Protein AF-A0A956IK16-F1 (afdb_monomer_lite)

Structure (mmCIF, N/CA/C/O backbone):
data_AF-A0A956IK16-F1
#
_entry.id   AF-A0A956IK16-F1
#
loop_
_atom_site.group_PDB
_atom_site.id
_atom_site.type_symbol
_atom_site.label_atom_id
_atom_site.label_alt_id
_atom_site.label_comp_id
_atom_site.label_asym_id
_atom_site.label_entity_id
_atom_site.label_seq_id
_atom_site.pdbx_PDB_ins_code
_atom_site.Cartn_x
_atom_site.Cartn_y
_atom_site.Cartn_z
_atom_site.occupancy
_atom_site.B_iso_or_equiv
_atom_site.auth_seq_id
_atom_site.auth_comp_id
_atom_site.auth_asym_id
_atom_site.auth_atom_id
_atom_site.pdbx_PDB_model_num
ATOM 1 N N . MET A 1 1 ? -5.226 6.902 16.418 1.00 96.38 1 MET A N 1
ATOM 2 C CA . MET A 1 1 ? -6.460 6.536 17.149 1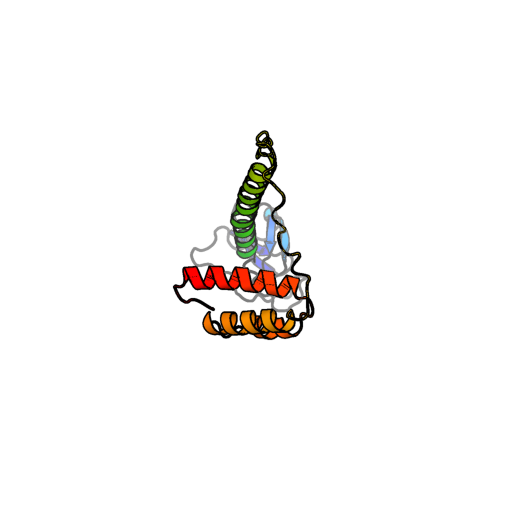.00 96.38 1 MET A CA 1
ATOM 3 C C . MET A 1 1 ? -7.081 5.344 16.453 1.00 96.38 1 MET A C 1
ATOM 5 O O . MET A 1 1 ? -6.926 5.226 15.243 1.00 96.38 1 MET A O 1
ATOM 9 N N . ILE A 1 2 ? -7.790 4.479 17.171 1.00 97.44 2 ILE A N 1
ATOM 10 C CA . ILE A 1 2 ? -8.366 3.267 16.577 1.00 97.44 2 ILE A CA 1
ATOM 11 C C . ILE A 1 2 ? -9.863 3.469 16.378 1.00 97.44 2 ILE A C 1
ATOM 13 O O . ILE A 1 2 ? -10.600 3.715 17.336 1.00 97.44 2 ILE A O 1
ATOM 17 N N . ILE A 1 3 ? -10.308 3.340 15.132 1.00 97.81 3 ILE A N 1
ATOM 18 C CA . ILE A 1 3 ? -11.717 3.411 14.742 1.00 97.81 3 ILE A CA 1
ATOM 19 C C . ILE A 1 3 ? -12.184 2.085 14.145 1.00 97.81 3 ILE A C 1
ATOM 21 O O . ILE A 1 3 ? -11.400 1.324 13.585 1.00 97.81 3 ILE A O 1
ATOM 25 N N . GLU A 1 4 ? -13.482 1.828 14.212 1.00 97.69 4 GLU A N 1
ATOM 26 C CA . GLU A 1 4 ? -14.104 0.639 13.638 1.00 97.69 4 GLU A CA 1
ATOM 27 C C . GLU A 1 4 ? -14.546 0.876 12.185 1.00 97.69 4 GLU A C 1
ATOM 29 O O . GLU A 1 4 ? -15.115 1.922 11.841 1.00 97.69 4 GLU A O 1
ATOM 34 N N . CYS A 1 5 ? -14.309 -0.096 11.301 1.00 97.50 5 CYS A N 1
ATOM 35 C CA . CYS A 1 5 ? -14.852 -0.066 9.947 1.00 97.50 5 CYS A CA 1
ATOM 36 C C . CYS A 1 5 ? -16.365 -0.299 9.952 1.00 97.50 5 CYS A C 1
ATOM 38 O O . CYS A 1 5 ? -16.821 -1.365 10.345 1.00 97.50 5 CYS A O 1
ATOM 40 N N . LYS A 1 6 ? -17.146 0.620 9.384 1.00 97.25 6 LYS A N 1
ATOM 41 C CA . LYS A 1 6 ? -18.602 0.468 9.233 1.00 97.25 6 LYS A CA 1
ATOM 42 C C . LYS A 1 6 ? -19.022 -0.705 8.353 1.00 97.25 6 LYS A C 1
ATOM 44 O O . LYS A 1 6 ? -20.158 -1.152 8.442 1.00 97.25 6 LYS A O 1
ATOM 49 N N . HIS A 1 7 ? -18.142 -1.151 7.458 1.00 96.81 7 HIS A N 1
ATOM 50 C CA . HIS A 1 7 ? -18.469 -2.220 6.523 1.00 96.81 7 HIS A CA 1
ATOM 51 C C . HIS A 1 7 ? -18.167 -3.604 7.106 1.00 96.81 7 HIS A C 1
ATOM 53 O O . HIS A 1 7 ? -19.039 -4.464 7.098 1.00 96.81 7 HIS A O 1
ATOM 59 N N . CYS A 1 8 ? -16.953 -3.816 7.628 1.00 97.06 8 CYS A N 1
ATOM 60 C CA . CYS A 1 8 ? -16.492 -5.130 8.099 1.00 97.06 8 CYS A CA 1
ATOM 61 C C . CYS A 1 8 ? -16.194 -5.222 9.605 1.00 97.06 8 CYS A C 1
ATOM 63 O O . CYS A 1 8 ? -15.739 -6.267 10.067 1.00 97.06 8 CYS A O 1
ATOM 65 N N . GLY A 1 9 ? -16.384 -4.146 10.370 1.00 97.12 9 GLY A N 1
ATOM 66 C CA . GLY A 1 9 ? -16.101 -4.106 11.809 1.00 97.12 9 GLY A CA 1
ATOM 67 C C . GLY A 1 9 ? -14.613 -4.103 12.171 1.00 97.12 9 GLY A C 1
ATOM 68 O O . GLY A 1 9 ? -14.272 -4.111 13.347 1.00 97.12 9 GLY A O 1
ATOM 69 N N . ALA A 1 10 ? -13.706 -4.115 11.189 1.00 97.50 10 ALA A N 1
ATOM 70 C CA . ALA A 1 10 ? -12.280 -4.227 11.468 1.00 97.50 10 ALA A CA 1
ATOM 71 C C . ALA A 1 10 ? -11.729 -2.981 12.177 1.00 97.50 10 ALA A C 1
ATOM 73 O O . ALA A 1 10 ? -12.156 -1.869 11.845 1.00 97.50 10 ALA A O 1
ATOM 74 N N . PRO A 1 11 ? -10.761 -3.134 13.097 1.00 97.62 11 PRO A N 1
ATOM 75 C CA . PRO A 1 11 ? -10.090 -2.006 13.721 1.00 97.62 11 PRO A CA 1
ATOM 76 C C . PRO A 1 11 ? -9.099 -1.374 12.734 1.00 97.62 11 PRO A C 1
ATOM 78 O O . PRO A 1 11 ? -8.281 -2.058 12.111 1.00 97.62 11 PRO A O 1
ATOM 81 N N . LEU A 1 12 ? -9.192 -0.057 12.571 1.00 96.81 12 LEU A N 1
ATOM 82 C CA . LEU A 1 12 ? -8.305 0.758 11.747 1.00 96.81 12 LEU A CA 1
ATOM 83 C C . LEU A 1 12 ? -7.565 1.730 12.654 1.00 96.81 12 LEU A C 1
ATOM 85 O O . LEU A 1 12 ? -8.199 2.554 13.311 1.00 96.81 12 LEU A O 1
ATOM 89 N N . ASP A 1 13 ? -6.239 1.689 12.617 1.00 96.56 13 ASP A N 1
ATOM 90 C CA . ASP A 1 13 ? -5.438 2.788 13.138 1.00 96.56 13 ASP A CA 1
ATOM 91 C C . ASP A 1 13 ? -5.425 3.929 12.124 1.00 96.56 13 ASP A C 1
ATOM 93 O O . ASP A 1 13 ? -5.109 3.750 10.942 1.00 96.56 13 ASP A O 1
ATOM 97 N N . VAL A 1 14 ? -5.861 5.094 12.584 1.00 96.38 14 VAL A N 1
ATOM 98 C CA . VAL A 1 14 ? -5.972 6.308 11.787 1.00 96.38 14 VAL A CA 1
ATOM 99 C C . VAL A 1 14 ? -5.305 7.459 12.512 1.00 96.38 14 VAL A C 1
ATOM 101 O O . VAL A 1 14 ? -5.352 7.578 13.739 1.00 96.38 14 VAL A O 1
ATOM 104 N N . GLU A 1 15 ? -4.709 8.349 11.735 1.00 95.62 15 GLU A N 1
ATOM 105 C CA . GLU A 1 15 ? -4.160 9.590 12.254 1.00 95.62 15 GLU A CA 1
ATOM 106 C C . GLU A 1 15 ? -5.283 10.468 12.828 1.00 95.62 15 GLU A C 1
ATOM 108 O O . GLU A 1 15 ? -6.391 10.510 12.288 1.00 95.62 15 GLU A O 1
ATOM 113 N N . VAL A 1 16 ? -5.013 11.163 13.938 1.00 92.56 16 VAL A N 1
ATOM 114 C CA . VAL A 1 16 ? -6.028 11.897 14.725 1.00 92.56 16 VAL A CA 1
ATOM 115 C C . VAL A 1 16 ? -6.760 12.959 13.888 1.00 92.56 16 VAL A C 1
ATOM 117 O O . VAL A 1 16 ? -7.934 13.231 14.121 1.00 92.56 16 VAL A O 1
ATOM 120 N N . ASN A 1 17 ? -6.103 13.493 12.854 1.00 93.69 17 ASN A N 1
ATOM 121 C CA . ASN A 1 17 ? -6.637 14.546 11.987 1.00 93.69 17 ASN A CA 1
ATOM 122 C C . ASN A 1 17 ? -7.097 14.050 10.603 1.00 93.69 17 ASN A C 1
ATOM 124 O O . ASN A 1 17 ? -7.460 14.858 9.745 1.00 93.69 17 ASN A O 1
ATOM 128 N N . ALA A 1 18 ? -7.106 12.737 10.356 1.00 96.50 18 ALA A N 1
ATOM 129 C CA . ALA A 1 18 ? -7.554 12.197 9.077 1.00 96.50 18 ALA A CA 1
ATOM 130 C C . ALA A 1 18 ? -9.076 12.363 8.906 1.00 96.50 18 ALA A C 1
ATOM 132 O O . ALA A 1 18 ? -9.866 12.004 9.776 1.00 96.50 18 ALA A O 1
ATOM 133 N N . SER A 1 19 ? -9.520 12.876 7.754 1.00 97.50 19 SER A N 1
ATOM 134 C CA . SER A 1 19 ? -10.951 12.991 7.421 1.00 97.50 19 SER A CA 1
ATOM 135 C C . SER A 1 19 ? -11.516 11.707 6.801 1.00 97.50 19 SER A C 1
ATOM 137 O O . SER A 1 19 ? -12.688 11.365 7.004 1.00 97.50 19 SER A O 1
ATOM 139 N N . LEU A 1 20 ? -10.669 10.971 6.077 1.00 97.81 20 LEU A N 1
ATOM 140 C CA . LEU A 1 20 ? -10.978 9.724 5.389 1.00 97.81 20 LEU A CA 1
ATOM 141 C C . LEU A 1 20 ? -9.987 8.640 5.799 1.00 97.81 20 LEU A C 1
ATOM 143 O O . LEU A 1 20 ? -8.788 8.885 5.906 1.00 97.81 20 LEU A O 1
ATOM 147 N N . ALA A 1 21 ? -10.494 7.424 5.960 1.00 96.50 21 ALA A N 1
ATOM 148 C CA . ALA A 1 21 ? -9.684 6.248 6.224 1.00 96.50 21 ALA A CA 1
ATOM 149 C C . ALA A 1 21 ? -10.125 5.099 5.323 1.00 96.50 21 ALA A C 1
ATOM 151 O O . ALA A 1 21 ? -11.321 4.846 5.158 1.00 96.50 21 ALA A O 1
ATOM 152 N N . ARG A 1 22 ? -9.153 4.397 4.739 1.00 96.69 22 ARG A N 1
ATOM 153 C CA . ARG A 1 22 ? -9.395 3.199 3.933 1.00 96.69 22 ARG A CA 1
ATOM 154 C C . ARG A 1 22 ? -9.133 1.960 4.775 1.00 96.69 22 ARG A C 1
ATOM 156 O O . ARG A 1 22 ? -8.038 1.801 5.309 1.00 96.69 22 ARG A O 1
ATOM 163 N N . CYS A 1 23 ? -10.118 1.073 4.865 1.00 96.44 23 CYS A N 1
ATOM 164 C CA . CYS A 1 23 ? -9.964 -0.195 5.562 1.00 96.44 23 CYS A CA 1
ATOM 165 C C . CYS A 1 23 ? -8.958 -1.088 4.836 1.00 96.44 23 CYS A C 1
ATOM 167 O O . CYS A 1 23 ? -9.107 -1.357 3.645 1.00 96.44 23 CYS A O 1
ATOM 169 N N . LYS A 1 24 ? -7.954 -1.581 5.566 1.00 96.12 24 LYS A N 1
ATOM 170 C CA . LYS A 1 24 ? -6.941 -2.500 5.031 1.00 96.12 24 LYS A CA 1
ATOM 171 C C . LYS A 1 24 ? -7.434 -3.934 4.838 1.00 96.12 24 LYS A C 1
ATOM 173 O O . LYS A 1 24 ? -6.734 -4.717 4.222 1.00 96.12 24 LYS A O 1
ATOM 178 N N . TYR A 1 25 ? -8.621 -4.271 5.334 1.00 95.81 25 TYR A N 1
ATOM 179 C CA . TYR A 1 25 ? -9.185 -5.618 5.222 1.00 95.81 25 TYR A CA 1
ATOM 180 C C . TYR A 1 25 ? -10.154 -5.736 4.043 1.00 95.81 25 TYR A C 1
ATOM 182 O O . TYR A 1 25 ? -9.991 -6.598 3.190 1.00 95.81 25 TYR A O 1
ATOM 190 N N . CYS A 1 26 ? -11.158 -4.856 3.967 1.00 95.50 26 CYS A N 1
ATOM 191 C CA . CYS A 1 26 ? -12.174 -4.891 2.907 1.00 95.50 26 CYS A CA 1
ATOM 192 C C . CYS A 1 26 ? -11.944 -3.862 1.788 1.00 95.50 26 CYS A C 1
ATOM 194 O O . CYS A 1 26 ? -12.645 -3.877 0.781 1.00 95.50 26 CYS A O 1
ATOM 196 N N . GLY A 1 27 ? -11.002 -2.930 1.958 1.00 94.81 27 GLY A N 1
ATOM 197 C CA . GLY A 1 27 ? -10.698 -1.896 0.968 1.00 94.81 27 GLY A CA 1
ATOM 198 C C . GLY A 1 27 ? -11.662 -0.705 0.940 1.00 94.81 27 GLY A C 1
ATOM 199 O O . GLY A 1 27 ? -11.348 0.270 0.254 1.00 94.81 27 GLY A O 1
ATOM 200 N N . THR A 1 28 ? -12.779 -0.742 1.675 1.00 95.81 28 THR A N 1
ATOM 201 C CA . THR A 1 28 ? -13.774 0.341 1.734 1.00 95.81 28 THR A CA 1
ATOM 202 C C . THR A 1 28 ? -13.193 1.604 2.372 1.00 95.81 28 THR A C 1
ATOM 204 O O . THR A 1 28 ? -12.528 1.546 3.408 1.00 95.81 28 THR A O 1
ATOM 207 N N . THR A 1 29 ? -13.476 2.760 1.774 1.00 97.12 29 THR A N 1
ATOM 208 C CA . THR A 1 29 ? -13.140 4.075 2.336 1.00 97.12 29 THR A CA 1
ATOM 209 C C . THR A 1 29 ? -14.313 4.607 3.153 1.00 97.12 29 THR A C 1
ATOM 211 O O . THR A 1 29 ? -15.455 4.548 2.704 1.00 97.12 29 THR A O 1
ATOM 214 N N . GLN A 1 30 ? -14.046 5.153 4.339 1.00 97.62 30 GLN A N 1
ATOM 215 C CA . GLN A 1 30 ? -15.063 5.735 5.217 1.00 97.62 30 GLN A CA 1
ATOM 216 C C . GLN A 1 30 ? -14.624 7.082 5.799 1.00 97.62 30 GLN A C 1
ATOM 218 O O . GLN A 1 30 ? -13.432 7.359 5.934 1.00 97.62 30 GLN A O 1
ATOM 223 N N . ARG A 1 31 ? -15.601 7.914 6.179 1.00 97.94 31 ARG A N 1
ATOM 224 C CA . ARG A 1 31 ? -15.361 9.173 6.900 1.00 97.94 31 ARG A CA 1
ATOM 225 C C . ARG A 1 31 ? -15.083 8.895 8.373 1.00 97.94 31 ARG A C 1
ATOM 227 O O . ARG A 1 31 ? -15.956 8.357 9.061 1.00 97.94 31 ARG A O 1
ATOM 234 N N . VAL A 1 32 ? -13.922 9.337 8.855 1.00 97.81 32 VAL A N 1
ATOM 235 C CA . VAL A 1 32 ? -13.436 9.109 10.229 1.00 97.81 32 VAL A CA 1
ATOM 236 C C . VAL A 1 32 ? -14.412 9.657 11.270 1.00 97.81 32 VAL A C 1
ATOM 238 O O . VAL A 1 32 ? -14.795 8.933 12.177 1.00 97.81 32 VAL A O 1
ATOM 241 N N . ARG A 1 33 ? -14.933 10.877 11.066 1.00 97.06 33 ARG A N 1
ATOM 242 C CA . ARG A 1 33 ? -15.910 11.520 11.972 1.00 97.06 33 ARG A CA 1
ATOM 243 C C . ARG A 1 33 ? -17.200 10.730 12.191 1.00 97.06 33 ARG A C 1
ATOM 245 O O . ARG A 1 33 ? -17.905 10.971 13.158 1.00 97.06 33 ARG A O 1
ATOM 252 N N . THR A 1 34 ? -17.549 9.849 11.257 1.00 97.06 34 THR A N 1
ATOM 253 C CA . THR A 1 34 ? -18.787 9.067 11.346 1.00 97.06 34 THR A CA 1
ATOM 254 C C . THR A 1 34 ? -18.550 7.667 11.901 1.00 97.06 34 THR A C 1
ATOM 256 O O . THR A 1 34 ? -19.523 6.968 12.175 1.00 97.06 34 THR A O 1
ATOM 259 N N . ALA A 1 35 ? -17.292 7.227 11.979 1.00 97.00 35 ALA A N 1
ATOM 260 C CA . ALA A 1 35 ? -16.917 5.907 12.460 1.00 97.00 35 ALA A CA 1
ATOM 261 C C . ALA A 1 35 ? -16.952 5.857 13.992 1.00 97.00 35 ALA A C 1
ATOM 263 O O . ALA A 1 35 ? -16.792 6.875 14.663 1.00 97.00 35 ALA A O 1
ATOM 264 N N . ARG A 1 36 ? -17.149 4.660 14.545 1.00 97.12 36 ARG A N 1
ATOM 265 C CA . ARG A 1 36 ? -17.089 4.446 15.990 1.00 97.12 36 ARG A CA 1
ATOM 266 C C . ARG A 1 36 ? -15.627 4.425 16.428 1.00 97.12 36 ARG A C 1
ATOM 268 O O . ARG A 1 36 ? -14.864 3.580 15.963 1.00 97.12 36 ARG A O 1
ATOM 275 N N . THR A 1 37 ? -15.237 5.331 17.314 1.00 97.50 37 THR A N 1
ATOM 276 C CA . THR A 1 37 ? -13.909 5.307 17.938 1.00 97.50 37 THR A CA 1
ATOM 277 C C . THR A 1 37 ? -13.871 4.213 18.999 1.00 97.50 37 THR A C 1
ATOM 279 O O . THR A 1 37 ? -14.687 4.224 19.917 1.00 97.50 37 THR A O 1
ATOM 282 N N . GLN A 1 38 ? -12.941 3.268 18.867 1.00 96.44 38 GLN A N 1
ATOM 283 C CA . GLN A 1 38 ? -12.694 2.228 19.871 1.00 96.44 38 GLN A CA 1
ATOM 284 C C . GLN A 1 38 ? -11.664 2.702 20.898 1.00 96.44 38 GLN A C 1
ATOM 286 O O . GLN A 1 38 ? -11.875 2.543 22.095 1.00 96.44 38 GLN A O 1
ATOM 291 N N . TYR A 1 39 ? -10.589 3.345 20.427 1.00 97.25 39 TYR A N 1
ATOM 292 C CA . TYR A 1 39 ? -9.559 3.926 21.286 1.00 97.25 39 TYR A CA 1
ATOM 293 C C . TYR A 1 39 ? -9.211 5.341 20.810 1.00 97.25 39 TYR A C 1
ATOM 295 O O . TYR A 1 39 ? -8.769 5.498 19.666 1.00 97.25 39 TYR A O 1
ATOM 303 N N . PRO A 1 40 ? -9.372 6.379 21.655 1.00 96.25 40 PRO A N 1
ATOM 304 C CA . PRO A 1 40 ? -9.056 7.758 21.278 1.00 96.25 40 PRO A CA 1
ATOM 305 C C . PRO A 1 40 ? -7.556 7.957 21.016 1.00 96.25 40 PRO A C 1
ATOM 307 O O . PRO A 1 40 ? -7.177 8.773 20.182 1.00 96.25 40 PRO A O 1
ATOM 310 N N . GLN A 1 41 ? -6.703 7.158 21.658 1.00 96.44 41 GLN A N 1
ATOM 311 C CA . GLN A 1 41 ? -5.262 7.119 21.434 1.00 96.44 41 GLN A CA 1
ATOM 312 C C . GLN A 1 41 ? -4.833 5.679 21.143 1.00 96.44 41 GLN A C 1
ATOM 314 O O . GLN A 1 41 ? -5.280 4.750 21.813 1.00 96.44 41 GLN A O 1
ATOM 319 N N . THR A 1 42 ? -3.997 5.490 20.121 1.00 96.75 42 THR A N 1
ATOM 320 C CA . THR A 1 42 ? -3.483 4.166 19.746 1.00 96.75 42 THR A CA 1
ATOM 321 C C . THR A 1 42 ? -2.483 3.705 20.812 1.00 96.75 42 THR A C 1
ATOM 323 O O . THR A 1 42 ? -1.545 4.451 21.100 1.00 96.75 42 THR A O 1
ATOM 326 N N . PRO A 1 43 ? -2.665 2.521 21.426 1.00 95.69 43 PRO A N 1
ATOM 327 C CA . PRO A 1 43 ? -1.699 1.987 22.379 1.00 95.69 43 PRO A CA 1
ATOM 328 C C . PRO A 1 43 ? -0.317 1.799 21.727 1.00 95.69 43 PRO A C 1
ATOM 330 O O . PRO A 1 43 ? -0.257 1.415 20.559 1.00 95.69 43 PRO A O 1
ATOM 333 N N . PRO A 1 44 ? 0.791 1.997 22.463 1.00 94.81 44 PRO A N 1
ATOM 334 C CA . PRO A 1 44 ? 2.143 1.981 21.892 1.00 94.81 44 PRO A CA 1
ATOM 335 C C . PRO A 1 44 ? 2.542 0.644 21.247 1.00 94.81 44 PRO A C 1
ATOM 337 O O . PRO A 1 44 ? 3.328 0.636 20.309 1.00 94.81 44 PRO A O 1
ATOM 340 N N . ASN A 1 45 ? 1.963 -0.475 21.696 1.00 95.50 45 ASN A N 1
ATOM 341 C CA . ASN A 1 45 ? 2.242 -1.818 21.168 1.00 95.50 45 ASN A CA 1
ATOM 342 C C . ASN A 1 45 ? 1.078 -2.387 20.342 1.00 95.50 45 ASN A C 1
ATOM 344 O O . ASN A 1 45 ? 0.938 -3.604 20.206 1.00 95.50 45 ASN A O 1
ATOM 348 N N . TRP A 1 46 ? 0.187 -1.530 19.840 1.00 95.62 46 TRP A N 1
ATOM 349 C CA . TRP A 1 46 ? -0.928 -1.997 19.030 1.00 95.62 46 TRP A CA 1
ATOM 350 C C . TRP A 1 46 ? -0.447 -2.405 17.636 1.00 95.62 46 TRP A C 1
ATOM 352 O O . TRP A 1 46 ? 0.240 -1.651 16.951 1.00 95.62 46 TRP A O 1
ATOM 362 N N . SER A 1 47 ? -0.849 -3.595 17.198 1.00 95.62 47 SER A N 1
ATOM 363 C CA . SER A 1 47 ? -0.662 -4.049 15.823 1.00 95.62 47 SER A CA 1
ATOM 364 C C . SER A 1 47 ? -1.971 -4.633 15.290 1.00 95.62 47 SER A C 1
ATOM 366 O O . SER A 1 47 ? -2.715 -5.271 16.043 1.00 95.62 47 SER A O 1
ATOM 368 N N . PRO A 1 48 ? -2.296 -4.402 14.007 1.00 95.25 48 PRO A N 1
ATOM 369 C CA . PRO A 1 48 ? -3.508 -4.944 13.420 1.00 95.25 48 PRO A CA 1
ATOM 370 C C . PRO A 1 48 ? -3.394 -6.472 13.295 1.00 95.25 48 PRO A C 1
ATOM 372 O O . PRO A 1 48 ? -2.349 -6.973 12.864 1.00 95.25 48 PRO A O 1
ATOM 375 N N . PRO A 1 49 ? -4.451 -7.233 13.628 1.00 95.56 49 PRO A N 1
ATOM 376 C CA . PRO A 1 49 ? -4.442 -8.677 13.443 1.00 95.56 49 PRO A CA 1
ATOM 377 C C . PRO A 1 49 ? -4.277 -9.040 11.961 1.00 95.56 49 PRO A C 1
ATOM 379 O O . PRO A 1 49 ? -4.874 -8.437 11.077 1.00 95.56 49 PRO A O 1
ATOM 382 N N . GLN A 1 50 ? -3.488 -10.071 11.661 1.00 95.94 50 GLN A N 1
ATOM 383 C CA . GLN A 1 50 ? -3.248 -10.482 10.268 1.00 95.94 50 GLN A CA 1
ATOM 384 C C . GLN A 1 50 ? -4.521 -10.976 9.562 1.00 95.94 50 GLN A C 1
ATOM 386 O O . GLN A 1 50 ? -4.638 -10.897 8.336 1.00 95.94 50 GLN A O 1
ATOM 391 N N . GLN A 1 51 ? -5.477 -11.470 10.347 1.00 96.38 51 GLN A N 1
ATOM 392 C CA . GLN A 1 51 ? -6.758 -11.981 9.896 1.00 96.38 51 GLN A CA 1
ATOM 393 C C . GLN A 1 51 ? -7.871 -11.398 10.764 1.00 96.38 51 GLN A C 1
ATOM 395 O O . GLN A 1 51 ? -7.758 -11.357 11.988 1.00 96.38 51 GLN A O 1
ATOM 400 N N . TRP A 1 52 ? -8.945 -10.954 10.122 1.00 96.75 52 TRP A N 1
ATOM 401 C CA . TRP A 1 52 ? -10.112 -10.391 10.787 1.00 96.75 52 TRP A CA 1
ATOM 402 C C . TRP A 1 52 ? -11.380 -11.075 10.295 1.00 96.75 52 TRP A C 1
ATOM 404 O O . TRP A 1 52 ? -11.635 -11.114 9.091 1.00 96.75 52 TRP A O 1
ATOM 414 N N . THR A 1 53 ? -12.194 -11.578 11.220 1.00 97.00 53 THR A N 1
ATOM 415 C CA . THR A 1 53 ? -13.503 -12.151 10.900 1.00 97.00 53 THR A CA 1
ATOM 416 C C . THR A 1 53 ? -14.589 -11.149 11.288 1.00 97.00 53 THR A C 1
ATOM 418 O O . THR A 1 53 ? -14.680 -10.796 12.465 1.00 97.00 53 THR A O 1
ATOM 421 N N . PRO A 1 54 ? -15.404 -10.672 10.331 1.00 95.94 54 PRO A N 1
ATOM 422 C CA . PRO A 1 54 ? -16.468 -9.718 10.619 1.00 95.94 54 PRO A CA 1
ATOM 423 C C . PRO A 1 54 ? -17.489 -10.269 11.632 1.00 95.94 54 PRO A C 1
ATOM 425 O O . PRO A 1 54 ? -17.916 -11.418 11.491 1.00 95.94 54 PRO A O 1
ATOM 428 N N . PRO A 1 55 ? -17.900 -9.482 12.642 1.00 93.75 55 PRO A N 1
ATOM 429 C CA . PRO A 1 55 ? -18.936 -9.899 13.582 1.00 93.75 55 PRO A CA 1
ATOM 430 C C . PRO A 1 55 ? -20.323 -9.970 12.915 1.00 93.75 55 PRO A C 1
ATOM 432 O O . PRO A 1 55 ? -20.591 -9.292 11.931 1.00 93.75 55 PRO A O 1
ATOM 435 N N . ALA A 1 56 ? -21.251 -10.753 13.472 1.00 92.88 56 ALA A N 1
ATOM 436 C CA . ALA A 1 56 ? -22.545 -11.034 12.829 1.00 92.88 56 ALA A CA 1
ATOM 437 C C . ALA A 1 56 ? -23.451 -9.804 12.589 1.00 92.88 56 ALA A C 1
ATOM 439 O O . ALA A 1 56 ? -24.381 -9.873 11.795 1.00 92.88 56 ALA A O 1
ATOM 440 N N . HIS A 1 57 ? -23.200 -8.686 13.275 1.00 91.88 57 HIS A N 1
ATOM 441 C CA . HIS A 1 57 ? -24.002 -7.465 13.161 1.00 91.88 57 HIS A CA 1
ATOM 442 C C . HIS A 1 57 ? -23.554 -6.531 12.027 1.00 91.88 57 HIS A C 1
ATOM 444 O O . HIS A 1 57 ? -24.233 -5.537 11.765 1.00 91.88 57 HIS A O 1
ATOM 450 N N . VAL A 1 58 ? -22.411 -6.791 11.381 1.00 92.94 58 VAL A N 1
ATOM 451 C CA . VAL A 1 58 ? -21.946 -5.960 10.263 1.00 92.94 58 VAL A CA 1
ATOM 452 C C . VAL A 1 58 ? -22.429 -6.521 8.924 1.00 92.94 58 VAL A C 1
ATOM 454 O O . VAL A 1 58 ? -22.596 -7.729 8.785 1.00 92.94 58 VAL A O 1
ATOM 457 N N . PRO A 1 59 ? -22.631 -5.668 7.903 1.00 89.12 59 PRO A N 1
ATOM 458 C CA . PRO A 1 59 ? -23.135 -6.112 6.602 1.00 89.12 59 PRO A CA 1
ATOM 459 C C . PRO A 1 59 ? -22.129 -6.950 5.793 1.00 89.12 59 PRO A C 1
ATOM 461 O O . PRO A 1 59 ? -22.492 -7.512 4.759 1.00 89.12 59 PRO A O 1
ATOM 464 N N . ALA A 1 60 ? -20.856 -7.012 6.198 1.00 90.44 60 ALA A N 1
ATOM 465 C CA . ALA A 1 60 ? -19.857 -7.830 5.518 1.00 90.44 60 ALA A CA 1
ATOM 466 C C . ALA A 1 60 ? -20.117 -9.332 5.705 1.00 90.44 60 ALA A C 1
ATOM 468 O O . ALA A 1 60 ? -20.545 -9.787 6.762 1.00 90.44 60 ALA A O 1
ATOM 469 N N . ARG A 1 61 ? -19.776 -10.126 4.682 1.00 88.94 61 ARG A N 1
ATOM 470 C CA . ARG A 1 61 ? -19.796 -11.592 4.782 1.00 88.94 61 ARG A CA 1
ATOM 471 C C . ARG A 1 61 ? -18.843 -12.048 5.890 1.00 88.94 61 ARG A C 1
ATOM 473 O O . ARG A 1 61 ? -17.736 -11.526 5.988 1.00 88.94 61 ARG A O 1
ATOM 480 N N . SER A 1 62 ? -19.231 -13.076 6.640 1.00 90.31 62 SER A N 1
ATOM 481 C CA . SER A 1 62 ? -18.462 -13.722 7.719 1.00 90.31 62 SER A CA 1
ATOM 482 C C . SER A 1 62 ? -17.251 -14.535 7.222 1.00 90.31 62 SER A C 1
ATOM 484 O O . SER A 1 62 ? -16.897 -15.571 7.778 1.00 90.31 62 SER A O 1
ATOM 486 N N . VAL A 1 63 ? -16.601 -14.070 6.155 1.00 93.38 63 VAL A N 1
ATOM 487 C CA . VAL A 1 63 ? -15.389 -14.662 5.590 1.00 93.38 63 VAL A CA 1
ATOM 488 C C . VAL A 1 63 ? -14.183 -13.967 6.219 1.00 93.38 63 VAL A C 1
ATOM 490 O O . VAL A 1 63 ? -14.185 -12.738 6.330 1.00 93.38 63 VAL A O 1
ATOM 493 N N . PRO A 1 64 ? -13.139 -14.710 6.617 1.00 93.81 64 PRO A N 1
ATOM 494 C CA . PRO A 1 64 ? -11.929 -14.101 7.139 1.00 93.81 64 PRO A CA 1
ATOM 495 C C . PRO A 1 64 ? -11.255 -13.203 6.098 1.00 93.81 64 PRO A C 1
ATOM 497 O O . PRO A 1 64 ? -10.899 -13.637 5.002 1.00 93.81 64 PRO A O 1
ATOM 500 N N . LEU A 1 65 ? -11.046 -11.946 6.470 1.00 95.25 65 LEU A N 1
ATOM 501 C CA . LEU A 1 65 ? -10.350 -10.943 5.677 1.00 95.25 65 LEU A CA 1
ATOM 502 C C . LEU A 1 65 ? -8.880 -10.891 6.096 1.00 95.25 65 LEU A C 1
ATOM 504 O O . LEU A 1 65 ? -8.568 -10.985 7.283 1.00 95.25 65 LEU A O 1
ATOM 508 N N . ARG A 1 66 ? -7.974 -10.704 5.134 1.00 96.44 66 ARG A N 1
ATOM 509 C CA . ARG A 1 66 ? -6.536 -10.546 5.402 1.00 96.44 66 ARG A CA 1
ATOM 510 C C . ARG A 1 66 ? -6.161 -9.072 5.456 1.00 96.44 66 ARG A C 1
ATOM 512 O O . ARG A 1 66 ? -6.717 -8.264 4.716 1.00 96.44 66 ARG A O 1
ATOM 519 N N . TYR A 1 67 ? -5.212 -8.736 6.320 1.00 94.69 67 TYR A N 1
ATOM 520 C CA . TYR A 1 67 ? -4.693 -7.379 6.418 1.00 94.69 67 TYR A CA 1
ATOM 521 C C . TYR A 1 67 ? -3.822 -7.028 5.201 1.00 94.69 67 TYR A C 1
ATOM 523 O O . TYR A 1 67 ? -2.774 -7.634 4.976 1.00 94.69 67 TYR A O 1
ATOM 531 N N . ASP A 1 68 ? -4.226 -6.023 4.424 1.00 91.19 68 ASP A N 1
ATOM 532 C CA . ASP A 1 68 ? -3.408 -5.456 3.353 1.00 91.19 68 ASP A CA 1
ATOM 533 C C . ASP A 1 68 ? -2.539 -4.313 3.905 1.00 91.19 68 ASP A C 1
ATOM 535 O O . ASP A 1 68 ? -2.952 -3.145 4.015 1.00 91.19 68 ASP A O 1
ATOM 539 N N . ALA A 1 69 ? -1.283 -4.635 4.226 1.00 83.06 69 ALA A N 1
ATOM 540 C CA . ALA A 1 69 ? -0.278 -3.656 4.652 1.00 83.06 69 ALA A CA 1
ATOM 541 C C . ALA A 1 69 ? -0.070 -2.521 3.626 1.00 83.06 69 ALA A C 1
ATOM 543 O O . ALA A 1 69 ? 0.382 -1.431 3.977 1.00 83.06 69 ALA A O 1
ATOM 544 N N . GLY A 1 70 ? -0.572 -2.666 2.400 1.00 69.75 70 GLY A N 1
ATOM 545 C CA . GLY A 1 70 ? -0.520 -1.662 1.358 1.00 69.75 70 GLY A CA 1
ATOM 546 C C . GLY A 1 70 ? 0.775 -1.798 0.582 1.00 69.75 70 GLY A C 1
ATOM 547 O O . GLY A 1 70 ? 1.832 -1.364 1.025 1.00 69.75 70 GLY A O 1
ATOM 548 N N . LYS A 1 71 ? 0.662 -2.295 -0.649 1.00 58.16 71 LYS A N 1
ATOM 549 C CA . LYS A 1 71 ? 1.745 -2.376 -1.647 1.00 58.16 71 LYS A CA 1
ATOM 550 C C . LYS A 1 71 ? 2.361 -1.021 -2.061 1.00 58.16 71 LYS A C 1
ATOM 552 O O . LYS A 1 71 ? 3.137 -0.974 -3.009 1.00 58.16 71 LYS A O 1
ATOM 557 N N . LYS A 1 72 ? 2.043 0.090 -1.383 1.00 58.84 72 LYS A N 1
ATOM 558 C CA . LYS A 1 72 ? 2.435 1.450 -1.797 1.00 58.84 72 LYS A CA 1
ATOM 559 C C . LYS A 1 72 ? 3.949 1.678 -1.797 1.00 58.84 72 LYS A C 1
ATOM 561 O O . LYS A 1 72 ? 4.422 2.465 -2.610 1.00 58.84 72 LYS A O 1
ATOM 566 N N . VAL A 1 73 ? 4.703 0.967 -0.956 1.00 60.38 73 VAL A N 1
ATOM 567 C CA . VAL A 1 73 ? 6.174 1.057 -0.961 1.00 60.38 73 VAL A CA 1
ATOM 568 C C . VAL A 1 73 ? 6.742 0.535 -2.283 1.00 60.38 73 VAL A C 1
ATOM 570 O O . VAL A 1 73 ? 7.630 1.157 -2.852 1.00 60.38 73 VAL A O 1
ATOM 573 N N . VAL A 1 74 ? 6.169 -0.537 -2.840 1.00 64.25 74 VAL A N 1
ATOM 574 C CA . VAL A 1 74 ? 6.655 -1.123 -4.098 1.00 64.25 74 VAL A CA 1
ATOM 575 C C . VAL A 1 74 ? 6.431 -0.166 -5.267 1.00 64.25 74 VAL A C 1
ATOM 577 O O . VAL A 1 74 ? 7.332 0.030 -6.073 1.00 64.25 74 VAL A O 1
ATOM 580 N N . THR A 1 75 ? 5.272 0.493 -5.342 1.00 69.75 75 THR A N 1
ATOM 581 C CA . THR A 1 75 ? 4.991 1.439 -6.434 1.00 69.75 75 THR A CA 1
ATOM 582 C C . THR A 1 75 ? 5.892 2.672 -6.375 1.00 69.75 75 THR A C 1
ATOM 584 O O . THR A 1 75 ? 6.353 3.129 -7.416 1.00 69.75 75 THR A O 1
ATOM 587 N N . PHE A 1 76 ? 6.182 3.191 -5.177 1.00 71.44 76 PHE A N 1
ATOM 588 C CA . PHE A 1 76 ? 7.065 4.349 -5.029 1.00 71.44 76 PHE A CA 1
ATOM 589 C C . PHE A 1 76 ? 8.519 4.004 -5.370 1.00 71.44 76 PHE A C 1
ATOM 591 O O . PHE A 1 76 ? 9.162 4.746 -6.104 1.00 71.44 76 PHE A O 1
ATOM 598 N N . VAL A 1 77 ? 9.016 2.849 -4.912 1.00 77.56 77 VAL A N 1
ATOM 599 C CA . VAL A 1 77 ? 10.375 2.377 -5.228 1.00 77.56 77 VAL A CA 1
ATOM 600 C C . VAL A 1 77 ? 10.532 2.118 -6.727 1.00 77.56 77 VAL A C 1
ATOM 602 O O . VAL A 1 77 ? 11.501 2.581 -7.321 1.00 77.56 77 VAL A O 1
ATOM 605 N N . VAL A 1 78 ? 9.560 1.462 -7.370 1.00 82.06 78 VAL A N 1
ATOM 606 C CA . VAL A 1 78 ? 9.597 1.225 -8.824 1.00 82.06 78 VAL A CA 1
ATOM 607 C C . VAL A 1 78 ? 9.560 2.541 -9.602 1.00 82.06 78 VAL A C 1
ATOM 609 O O . VAL A 1 78 ? 10.351 2.712 -10.524 1.00 82.06 78 VAL A O 1
ATOM 612 N N . ALA A 1 79 ? 8.706 3.496 -9.219 1.00 82.38 79 ALA A N 1
ATOM 613 C CA . ALA A 1 79 ? 8.667 4.809 -9.864 1.00 82.38 79 ALA A CA 1
ATOM 614 C C . ALA A 1 79 ? 9.993 5.574 -9.697 1.00 82.38 79 ALA A C 1
ATOM 616 O O . ALA A 1 79 ? 10.479 6.179 -10.650 1.00 82.38 79 ALA A O 1
ATOM 617 N N . MET A 1 80 ? 10.609 5.508 -8.514 1.00 84.50 80 MET A N 1
ATOM 618 C CA . MET A 1 80 ? 11.879 6.180 -8.230 1.00 84.50 80 MET A CA 1
ATOM 619 C C . MET A 1 80 ? 13.039 5.560 -9.027 1.00 84.50 80 MET A C 1
ATOM 621 O O . MET A 1 80 ? 13.826 6.292 -9.627 1.00 84.50 80 MET A O 1
ATOM 625 N N . ILE A 1 81 ? 13.088 4.228 -9.143 1.00 87.19 81 ILE A N 1
ATOM 626 C CA . ILE A 1 81 ? 14.053 3.521 -10.003 1.00 87.19 81 ILE A CA 1
ATOM 627 C C . ILE A 1 81 ? 13.838 3.894 -11.473 1.00 87.19 81 ILE A C 1
ATOM 629 O O . ILE A 1 81 ? 14.798 4.185 -12.183 1.00 87.19 81 ILE A O 1
ATOM 633 N N . LEU A 1 82 ? 12.588 3.933 -11.937 1.00 88.00 82 LEU A N 1
ATOM 634 C CA . LEU A 1 82 ? 12.273 4.258 -13.327 1.00 88.00 82 LEU A CA 1
ATOM 635 C C . LEU A 1 82 ? 12.726 5.682 -13.689 1.00 88.00 82 LEU A C 1
ATOM 637 O O . LEU A 1 82 ? 13.347 5.889 -14.726 1.00 88.00 82 LEU A O 1
ATOM 641 N N . VAL A 1 83 ? 12.476 6.660 -12.814 1.00 89.19 83 VAL A N 1
ATOM 642 C CA . VAL A 1 83 ? 12.887 8.057 -13.034 1.00 89.19 83 VAL A CA 1
ATOM 643 C C . VAL A 1 83 ? 14.406 8.211 -12.965 1.00 89.19 83 VAL A C 1
ATOM 645 O O . VAL A 1 83 ? 14.991 8.865 -13.824 1.00 89.19 83 VAL A O 1
ATOM 648 N N . THR A 1 84 ? 15.063 7.590 -11.985 1.00 88.25 84 THR A N 1
ATOM 649 C CA . THR A 1 84 ? 16.522 7.709 -11.819 1.00 88.25 84 THR A CA 1
ATOM 650 C C . THR A 1 84 ? 17.321 6.957 -12.876 1.00 88.25 84 THR A C 1
ATOM 652 O O . THR A 1 84 ? 18.463 7.325 -13.118 1.00 88.25 84 THR A O 1
ATOM 655 N N . THR A 1 85 ? 16.751 5.945 -13.533 1.00 87.69 85 THR A N 1
ATOM 656 C CA . THR A 1 85 ? 17.429 5.216 -14.617 1.00 87.69 85 THR A CA 1
ATOM 657 C C . THR A 1 85 ? 17.077 5.776 -15.992 1.00 87.69 85 THR A C 1
ATOM 659 O O . THR A 1 85 ? 17.973 6.109 -16.760 1.00 87.69 85 THR A O 1
ATOM 662 N N . ILE A 1 86 ? 15.796 5.957 -16.318 1.00 84.25 86 ILE A N 1
ATOM 663 C CA . ILE A 1 86 ? 15.387 6.321 -17.684 1.00 84.25 86 ILE A CA 1
ATOM 664 C C . ILE A 1 86 ? 15.737 7.776 -18.018 1.00 84.25 86 ILE A C 1
ATOM 666 O O . ILE A 1 86 ? 16.210 8.050 -19.121 1.00 84.25 86 ILE A O 1
ATOM 670 N N . VAL A 1 87 ? 15.549 8.715 -17.086 1.00 83.94 87 VAL A N 1
ATOM 671 C CA . VAL A 1 87 ? 15.793 10.144 -17.351 1.00 83.94 87 VAL A CA 1
ATOM 672 C C . VAL A 1 87 ? 17.258 10.434 -17.705 1.00 83.94 87 VAL A C 1
ATOM 674 O O . VAL A 1 87 ? 17.483 11.034 -18.756 1.00 83.94 87 VAL A O 1
ATOM 677 N N . PRO A 1 88 ? 18.275 10.005 -16.929 1.00 81.75 88 PRO A N 1
ATOM 678 C CA . PRO A 1 88 ? 19.663 10.263 -17.308 1.00 81.75 88 PRO A CA 1
ATOM 679 C C . PRO A 1 88 ? 20.077 9.531 -18.587 1.00 81.75 88 PRO A C 1
ATOM 681 O O . PRO A 1 88 ? 20.834 10.101 -19.366 1.00 81.75 88 PRO A O 1
ATOM 684 N N . PHE A 1 89 ? 19.547 8.336 -18.869 1.00 83.31 89 PHE A N 1
ATOM 685 C CA . PHE A 1 89 ? 19.812 7.657 -20.144 1.00 83.31 89 PHE A CA 1
ATOM 686 C C . PHE A 1 89 ? 19.259 8.432 -21.347 1.00 83.31 89 PHE A C 1
ATOM 688 O O . PHE A 1 89 ? 19.947 8.547 -22.360 1.00 83.31 89 PHE A O 1
ATOM 695 N N . LEU A 1 90 ? 18.060 9.013 -21.239 1.00 83.75 90 LEU A N 1
ATOM 696 C CA . LEU A 1 90 ? 17.489 9.853 -22.298 1.00 83.75 90 LEU A CA 1
ATOM 697 C C . LEU A 1 90 ? 18.250 11.171 -22.470 1.00 83.75 90 LEU A C 1
ATOM 699 O O . LEU A 1 90 ? 18.463 11.602 -23.601 1.00 83.75 90 LEU A O 1
ATOM 703 N N . VAL A 1 91 ? 18.691 11.795 -21.374 1.00 83.19 91 VAL A N 1
ATOM 704 C CA . VAL A 1 91 ? 19.486 13.031 -21.435 1.00 83.19 91 VAL A CA 1
ATOM 705 C C . VAL A 1 91 ? 20.855 12.754 -22.054 1.00 83.19 91 VAL A C 1
ATOM 707 O O . VAL A 1 91 ? 21.220 13.409 -23.024 1.00 83.19 91 VAL A O 1
ATOM 710 N N . ILE A 1 92 ? 21.595 11.756 -21.560 1.00 77.50 92 ILE A N 1
ATOM 711 C CA . ILE A 1 92 ? 22.930 11.414 -22.073 1.00 77.50 92 ILE A CA 1
ATOM 712 C C . ILE A 1 92 ? 22.837 10.933 -23.526 1.00 77.50 92 ILE A C 1
ATOM 714 O O . ILE A 1 92 ? 23.578 11.422 -24.377 1.00 77.50 92 ILE A O 1
ATOM 718 N N . GLY A 1 93 ? 21.896 10.035 -23.835 1.00 75.56 93 GLY A N 1
ATOM 719 C CA . GLY A 1 93 ? 21.663 9.564 -25.201 1.00 75.56 93 GLY A CA 1
ATOM 720 C C . GLY A 1 93 ? 21.278 10.700 -26.151 1.00 75.56 93 GLY A C 1
ATOM 721 O O . GLY A 1 93 ? 21.835 10.804 -27.242 1.00 75.56 93 GLY A O 1
ATOM 722 N N . GLY A 1 94 ? 20.394 11.603 -25.717 1.00 75.75 94 GLY A N 1
ATOM 723 C CA . GLY A 1 94 ? 20.001 12.785 -26.484 1.00 75.75 94 GLY A CA 1
ATOM 724 C C . GLY A 1 94 ? 21.163 13.745 -26.744 1.00 75.75 94 GLY A C 1
ATOM 725 O O . GLY A 1 94 ? 21.334 14.194 -27.876 1.00 75.75 94 GLY A O 1
ATOM 726 N N . VAL A 1 95 ? 22.004 14.016 -25.739 1.00 75.50 95 VAL A N 1
ATOM 727 C CA . VAL A 1 95 ? 23.193 14.872 -25.895 1.00 75.50 95 VAL A CA 1
ATOM 728 C C . VAL A 1 95 ? 24.211 14.244 -26.848 1.00 75.50 95 VAL A C 1
ATOM 730 O O . VAL A 1 95 ? 24.729 14.942 -27.715 1.00 75.50 95 VAL A O 1
ATOM 733 N N . VAL A 1 96 ? 24.471 12.937 -26.754 1.00 73.75 96 VAL A N 1
ATOM 734 C CA . VAL A 1 96 ? 25.404 12.249 -27.664 1.00 73.75 96 VAL A CA 1
ATOM 735 C C . VAL A 1 96 ? 24.905 12.300 -29.110 1.00 73.75 96 VAL A C 1
ATOM 737 O O . VAL A 1 96 ? 25.671 12.650 -30.007 1.00 73.75 96 VAL A O 1
ATOM 740 N N . ILE A 1 97 ? 23.617 12.032 -29.344 1.00 73.62 97 ILE A N 1
ATOM 741 C CA . ILE A 1 97 ? 23.013 12.138 -30.681 1.00 73.62 97 ILE A CA 1
ATOM 742 C C . ILE A 1 97 ? 23.101 13.578 -31.202 1.00 73.62 97 ILE A C 1
ATOM 744 O O . ILE A 1 97 ? 23.454 13.793 -32.362 1.00 73.62 97 ILE A O 1
ATOM 748 N N . PHE A 1 98 ? 22.839 14.569 -30.347 1.00 73.00 98 PHE A N 1
ATOM 749 C CA . PHE A 1 98 ? 22.927 15.976 -30.726 1.00 73.00 98 PHE A CA 1
ATOM 750 C C . PHE A 1 98 ? 24.361 16.393 -31.079 1.00 73.00 98 PHE A C 1
ATOM 752 O O . PHE A 1 98 ? 24.554 17.092 -32.067 1.00 73.00 98 PHE A O 1
ATOM 759 N N . ILE A 1 99 ? 25.375 15.923 -30.346 1.00 71.44 99 ILE A N 1
ATOM 760 C CA . ILE A 1 99 ? 26.789 16.186 -30.662 1.00 71.44 99 ILE A CA 1
ATOM 761 C C . ILE A 1 99 ? 27.181 15.554 -32.006 1.00 71.44 99 ILE A C 1
ATOM 763 O O . ILE A 1 99 ? 27.881 16.189 -32.792 1.00 71.44 99 ILE A O 1
ATOM 767 N N . ILE A 1 100 ? 26.705 14.341 -32.305 1.00 68.50 100 ILE A N 1
ATOM 768 C CA . ILE A 1 100 ? 26.983 13.675 -33.587 1.00 68.50 100 ILE A CA 1
ATOM 769 C C . ILE A 1 100 ? 26.323 14.427 -34.753 1.00 68.50 100 ILE A C 1
ATOM 771 O O . ILE A 1 100 ? 26.944 14.586 -35.801 1.00 68.50 100 ILE A O 1
ATOM 775 N N . MET A 1 101 ? 25.096 14.927 -34.581 1.00 66.81 101 MET A N 1
ATOM 776 C CA . MET A 1 101 ? 24.397 15.679 -35.634 1.00 66.81 101 MET A CA 1
ATOM 777 C C . MET A 1 101 ? 24.865 17.135 -35.770 1.00 66.81 101 MET A C 1
ATOM 779 O O . MET A 1 101 ? 24.782 17.699 -36.858 1.00 66.81 101 MET A O 1
ATOM 783 N N . ALA A 1 102 ? 25.357 17.748 -34.691 1.00 63.34 102 ALA A N 1
ATOM 784 C CA . ALA A 1 102 ? 25.905 19.103 -34.699 1.00 63.34 102 ALA A CA 1
ATOM 785 C C . ALA A 1 102 ? 27.386 19.149 -35.107 1.00 63.34 102 ALA A C 1
ATOM 787 O O . ALA A 1 102 ? 27.941 20.242 -35.241 1.00 63.34 102 ALA A O 1
ATOM 788 N N . ALA A 1 103 ? 28.029 17.995 -35.319 1.00 51.50 103 ALA A N 1
ATOM 789 C CA . ALA A 1 103 ? 29.361 17.948 -35.894 1.00 51.50 103 ALA A CA 1
ATOM 790 C C . ALA A 1 103 ? 29.307 18.588 -37.295 1.00 51.50 103 ALA A C 1
ATOM 792 O O . ALA A 1 103 ? 28.609 18.077 -38.178 1.00 51.50 103 ALA A O 1
ATOM 793 N N . PRO A 1 104 ? 30.002 19.717 -37.527 1.00 53.25 104 PRO A N 1
ATOM 794 C CA . PRO A 1 104 ? 30.066 20.303 -38.852 1.00 53.25 104 PRO A CA 1
ATOM 795 C C . PRO A 1 104 ? 30.656 19.254 -39.790 1.00 53.25 104 PRO A C 1
ATOM 797 O O . PRO A 1 104 ? 31.728 18.714 -39.511 1.00 53.25 104 PRO A O 1
ATOM 800 N N . SER A 1 105 ? 29.941 18.958 -40.883 1.00 54.78 105 SER A N 1
ATOM 801 C CA . SER A 1 105 ? 30.467 18.134 -41.975 1.00 54.78 105 SER A CA 1
ATOM 802 C C . SER A 1 105 ? 31.915 18.546 -42.226 1.00 54.78 105 SER A C 1
ATOM 804 O O . SER A 1 105 ? 32.148 19.747 -42.424 1.00 54.78 105 SER A O 1
ATOM 806 N N . PRO A 1 106 ? 32.887 17.616 -42.180 1.00 53.31 106 PRO A N 1
ATOM 807 C CA . PRO A 1 106 ? 34.266 17.948 -42.480 1.00 53.31 106 PRO A CA 1
ATOM 808 C C . PRO A 1 106 ? 34.273 18.598 -43.861 1.00 53.31 106 PRO A C 1
ATOM 810 O O . PRO A 1 106 ? 33.938 17.962 -44.862 1.00 53.31 106 PRO A O 1
ATOM 813 N N . ARG A 1 107 ? 34.556 19.908 -43.894 1.00 47.25 107 ARG A N 1
ATOM 814 C CA . ARG A 1 107 ? 34.728 20.655 -45.138 1.00 47.25 107 ARG A CA 1
ATOM 815 C C . ARG A 1 107 ? 35.718 19.865 -45.970 1.00 47.25 107 ARG A C 1
ATOM 817 O O . ARG A 1 107 ? 36.833 19.621 -45.518 1.00 47.25 107 ARG A O 1
ATOM 824 N N . ALA A 1 108 ? 35.274 19.475 -47.158 1.00 48.22 108 ALA A N 1
ATOM 825 C CA . ALA A 1 108 ? 36.107 18.877 -48.176 1.00 48.22 108 ALA A CA 1
ATOM 826 C C . ALA A 1 108 ? 37.395 19.699 -48.308 1.00 48.22 108 ALA A C 1
ATOM 828 O O . ALA A 1 108 ? 37.378 20.852 -48.744 1.00 48.22 108 ALA A O 1
ATOM 829 N N . THR A 1 109 ? 38.506 19.111 -47.877 1.00 48.34 109 THR A N 1
ATOM 830 C CA . THR A 1 109 ? 39.844 19.595 -48.190 1.00 48.34 109 THR A CA 1
ATOM 831 C C . THR A 1 109 ? 39.966 19.621 -49.718 1.00 48.34 109 THR A C 1
ATOM 833 O O . THR A 1 109 ? 39.632 18.615 -50.350 1.00 48.34 109 THR A O 1
ATOM 836 N N . PRO A 1 110 ? 40.399 20.731 -50.342 1.00 50.91 110 PRO A N 1
ATOM 837 C CA . PRO A 1 110 ? 40.613 20.771 -51.783 1.00 50.91 110 PRO A CA 1
ATOM 838 C C . PRO A 1 110 ? 41.651 19.710 -52.158 1.00 50.91 110 PRO A C 1
ATOM 840 O O . PRO A 1 110 ? 42.754 19.678 -51.610 1.00 50.91 110 PRO A O 1
ATOM 843 N N . SER A 1 111 ? 41.256 18.793 -53.042 1.00 44.28 111 SER A N 1
ATOM 844 C CA . SER A 1 111 ? 42.078 17.656 -53.438 1.00 44.28 111 SER A CA 1
ATOM 845 C C . SER A 1 111 ? 43.332 18.122 -54.189 1.00 44.28 111 SER A C 1
ATOM 847 O O . SER A 1 111 ? 43.204 18.923 -55.121 1.00 44.28 111 SER A O 1
ATOM 849 N N . PRO A 1 112 ? 44.526 17.596 -53.873 1.00 62.97 112 PRO A N 1
ATOM 850 C CA . PRO A 1 112 ? 45.682 17.706 -54.756 1.00 62.97 112 PRO A CA 1
ATOM 851 C C . PRO A 1 112 ? 45.425 16.980 -56.096 1.00 62.97 112 PRO A C 1
ATOM 853 O O . PRO A 1 112 ? 44.599 16.063 -56.148 1.00 62.97 112 PRO A O 1
ATOM 856 N N . PRO A 1 113 ? 46.102 17.393 -57.186 1.00 60.94 113 PRO A N 1
ATOM 857 C CA . PRO A 1 113 ? 45.898 16.843 -58.524 1.00 60.94 113 PRO A CA 1
ATOM 858 C C . PRO A 1 113 ? 46.160 15.327 -58.576 1.00 60.94 113 PRO A C 1
ATOM 860 O O . PRO A 1 113 ? 47.007 14.817 -57.836 1.00 60.94 113 PRO A O 1
ATOM 863 N N . PRO A 1 114 ? 45.438 14.602 -59.448 1.00 54.25 114 PRO A N 1
ATOM 864 C CA . PRO A 1 114 ? 45.431 13.147 -59.462 1.00 54.25 114 PRO A CA 1
ATOM 865 C C . PRO A 1 114 ? 46.810 12.577 -59.835 1.00 54.25 114 PRO A C 1
ATOM 867 O O . PRO A 1 114 ? 47.357 12.937 -60.880 1.00 54.25 114 PRO A O 1
ATOM 870 N N . PRO A 1 115 ? 47.374 11.653 -59.036 1.00 66.38 115 PRO A N 1
ATOM 871 C CA . PRO A 1 115 ? 48.461 10.805 -59.496 1.00 66.38 115 PRO A CA 1
ATOM 872 C C . PRO A 1 115 ? 47.955 9.793 -60.547 1.00 66.38 115 PRO A C 1
ATOM 874 O O . PRO A 1 115 ? 46.772 9.442 -60.556 1.00 66.38 115 PRO A O 1
ATOM 877 N N . PRO A 1 116 ? 48.846 9.321 -61.441 1.00 61.28 116 PRO A N 1
ATOM 878 C CA . PRO A 1 116 ? 48.510 8.436 -62.555 1.00 61.28 116 PRO A CA 1
ATOM 879 C C . PRO A 1 116 ? 47.816 7.142 -62.098 1.00 61.28 116 PRO A C 1
ATOM 881 O O . PRO A 1 116 ? 48.060 6.671 -60.982 1.00 61.28 116 PRO A O 1
ATOM 884 N N . PRO A 1 117 ? 46.973 6.547 -62.964 1.00 48.84 117 PRO A N 1
ATOM 885 C CA . PRO A 1 117 ? 46.079 5.453 -62.614 1.00 48.84 117 PRO A CA 1
ATOM 886 C C . PRO A 1 117 ? 46.881 4.217 -62.209 1.00 48.84 117 PRO A C 1
ATOM 888 O O . PRO A 1 117 ? 47.337 3.437 -63.043 1.00 48.84 117 PRO A O 1
ATOM 891 N N . ARG A 1 118 ? 47.032 4.015 -60.900 1.00 51.16 118 ARG A N 1
ATOM 892 C CA . ARG A 1 118 ? 47.330 2.696 -60.356 1.00 51.16 118 ARG A CA 1
ATOM 893 C C . ARG A 1 118 ? 46.009 1.966 -60.242 1.00 51.16 118 ARG A C 1
ATOM 895 O O . ARG A 1 118 ? 45.210 2.229 -59.350 1.00 51.16 118 ARG A O 1
ATOM 902 N N . SER A 1 119 ? 45.802 1.077 -61.202 1.00 47.22 119 SER A N 1
ATOM 903 C CA . SER A 1 119 ? 44.852 -0.024 -61.165 1.00 47.22 119 SER A CA 1
ATOM 904 C C . SER A 1 119 ? 44.852 -0.678 -59.782 1.00 47.22 119 SER A C 1
ATOM 906 O O . SER A 1 119 ? 45.700 -1.522 -59.488 1.00 47.22 119 SER A O 1
ATOM 908 N N . MET A 1 120 ? 43.916 -0.284 -58.919 1.00 44.31 120 MET A N 1
ATOM 909 C CA . MET A 1 120 ? 43.537 -1.140 -57.808 1.00 44.31 120 MET A CA 1
ATOM 910 C C . MET A 1 120 ? 42.723 -2.290 -58.401 1.00 44.31 120 MET A C 1
ATOM 912 O O . MET A 1 120 ? 41.779 -2.037 -59.157 1.00 44.31 120 MET A O 1
ATOM 916 N N . PRO A 1 121 ? 43.097 -3.548 -58.128 1.00 46.22 121 PRO A N 1
ATOM 917 C CA . PRO A 1 121 ? 42.300 -4.678 -58.550 1.00 46.22 121 PRO A CA 1
ATOM 918 C C . PRO A 1 121 ? 40.936 -4.564 -57.873 1.00 46.22 121 PRO A C 1
ATOM 920 O O . PRO A 1 121 ? 40.820 -4.520 -56.650 1.00 46.22 121 PRO A O 1
ATOM 923 N N . VAL A 1 122 ? 39.896 -4.512 -58.699 1.00 47.28 122 VAL A N 1
ATOM 924 C CA . VAL A 1 122 ? 38.546 -4.892 -58.303 1.00 47.28 122 VAL A CA 1
ATOM 925 C C . VAL A 1 122 ? 38.639 -6.354 -57.884 1.00 47.28 122 VAL A C 1
ATOM 927 O O . VAL A 1 122 ? 38.579 -7.256 -58.722 1.00 47.28 122 VAL A O 1
ATOM 930 N N . THR A 1 123 ? 38.831 -6.609 -56.592 1.00 45.22 123 THR A N 1
ATOM 931 C CA . THR A 1 123 ? 38.627 -7.949 -56.053 1.00 45.22 123 THR A CA 1
ATOM 932 C C . THR A 1 123 ? 37.123 -8.162 -55.992 1.00 45.22 123 THR A C 1
ATOM 934 O O . THR A 1 123 ? 36.440 -7.826 -55.030 1.00 45.22 123 THR A O 1
ATOM 937 N N . SER A 1 124 ? 36.616 -8.647 -57.121 1.00 42.31 124 SER A N 1
ATOM 938 C CA . SER A 1 124 ? 35.317 -9.280 -57.291 1.00 42.31 124 SER A CA 1
ATOM 939 C C . SER A 1 124 ? 34.968 -10.151 -56.070 1.00 42.31 124 SER A C 1
ATOM 941 O O . SER A 1 124 ? 35.845 -10.872 -55.583 1.00 42.31 124 SER A O 1
ATOM 943 N N . PRO A 1 125 ? 33.711 -10.138 -55.584 1.00 47.56 125 PRO A N 1
ATOM 944 C CA . PRO A 1 125 ? 33.252 -11.046 -54.541 1.00 47.56 125 PRO A CA 1
ATOM 945 C C . PRO A 1 125 ? 33.157 -12.454 -55.139 1.00 47.56 125 PRO A C 1
ATOM 947 O O . PRO A 1 125 ? 32.111 -12.895 -55.609 1.00 47.56 125 PRO A O 1
ATOM 950 N N . ARG A 1 126 ? 34.291 -13.154 -55.183 1.00 44.44 126 ARG A N 1
ATOM 951 C CA . ARG A 1 126 ? 34.396 -14.524 -55.682 1.00 44.44 126 ARG A CA 1
ATOM 952 C C . ARG A 1 126 ? 34.549 -15.471 -54.494 1.00 44.44 126 ARG A C 1
ATOM 954 O O . ARG A 1 126 ? 35.584 -15.506 -53.845 1.00 44.44 126 ARG A O 1
ATOM 961 N N . ALA A 1 127 ? 33.489 -16.235 -54.245 1.00 47.22 127 ALA A N 1
ATOM 962 C CA . ALA A 1 127 ? 33.533 -17.611 -53.744 1.00 47.22 127 ALA A CA 1
ATOM 963 C C . ALA A 1 127 ? 34.204 -17.919 -52.380 1.00 47.22 127 ALA A C 1
ATOM 965 O O . ALA A 1 127 ? 34.470 -19.085 -52.127 1.00 47.22 127 ALA A O 1
ATOM 966 N N . GLY A 1 128 ? 34.426 -16.938 -51.493 1.00 49.72 128 GLY A N 1
ATOM 967 C CA . GLY A 1 128 ? 35.038 -17.158 -50.161 1.00 49.72 128 GLY A CA 1
ATOM 968 C C . GLY A 1 128 ? 34.156 -16.818 -48.948 1.00 49.72 128 GLY A C 1
ATOM 969 O O . GLY A 1 128 ? 34.644 -16.747 -47.824 1.00 49.72 128 GLY A O 1
ATOM 970 N N . GLY A 1 129 ? 32.860 -16.553 -49.153 1.00 57.31 129 GLY A N 1
ATOM 971 C CA . GLY A 1 129 ? 31.953 -16.088 -48.090 1.00 57.31 129 GLY A CA 1
ATOM 972 C C . GLY A 1 129 ? 31.747 -17.095 -46.952 1.00 57.31 129 GLY A C 1
ATOM 973 O O . GLY A 1 129 ? 31.616 -16.700 -45.797 1.00 57.31 129 GLY A O 1
ATOM 974 N N . ALA A 1 130 ? 31.783 -18.392 -47.267 1.00 62.09 130 ALA A N 1
ATOM 975 C CA . ALA A 1 130 ? 31.658 -19.455 -46.272 1.00 62.09 130 ALA A CA 1
ATOM 976 C C . ALA A 1 130 ? 32.888 -19.533 -45.345 1.00 62.09 130 ALA A C 1
ATOM 978 O O . ALA A 1 130 ? 32.748 -19.785 -44.147 1.00 62.09 130 ALA A O 1
ATOM 979 N N . ASP A 1 131 ? 34.081 -19.238 -45.870 1.00 73.44 131 ASP A N 1
ATOM 980 C CA . ASP A 1 131 ? 35.341 -19.336 -45.123 1.00 73.44 131 ASP A CA 1
ATOM 981 C C . ASP A 1 131 ? 35.478 -18.225 -44.072 1.00 73.44 131 ASP A C 1
ATOM 983 O O . ASP A 1 131 ? 36.064 -18.427 -43.007 1.00 73.44 131 ASP A O 1
ATOM 987 N N . ILE A 1 132 ? 34.898 -17.053 -44.342 1.00 76.75 132 ILE A N 1
ATOM 988 C CA . ILE A 1 132 ? 34.896 -15.904 -43.426 1.00 76.75 132 ILE A CA 1
ATOM 989 C C . ILE A 1 132 ? 34.004 -16.186 -42.212 1.00 76.75 132 ILE A C 1
ATOM 991 O O . ILE A 1 132 ? 34.424 -15.970 -41.074 1.00 76.75 132 ILE A O 1
ATOM 995 N N . CYS A 1 133 ? 32.807 -16.741 -42.429 1.00 78.50 133 CYS A N 1
ATOM 996 C CA . CYS A 1 133 ? 31.921 -17.141 -41.333 1.00 78.50 133 CYS A CA 1
ATOM 997 C C . CYS A 1 133 ? 32.560 -18.248 -40.468 1.00 78.50 133 CYS A C 1
ATOM 999 O O . CYS A 1 133 ? 32.466 -18.215 -39.240 1.00 78.50 133 CYS A O 1
ATOM 1001 N N . ALA A 1 134 ? 33.277 -19.193 -41.090 1.00 80.19 134 ALA A N 1
ATOM 1002 C CA . ALA A 1 134 ? 33.996 -20.247 -40.374 1.00 80.19 134 ALA A CA 1
ATOM 1003 C C . ALA A 1 134 ? 35.152 -19.705 -39.505 1.00 80.19 134 ALA A C 1
ATOM 1005 O O . ALA A 1 134 ? 35.385 -20.211 -38.404 1.00 80.19 134 ALA A O 1
ATOM 1006 N N . LYS A 1 135 ? 35.856 -18.655 -39.953 1.00 81.56 135 LYS A N 1
ATOM 1007 C CA . LYS A 1 135 ? 36.885 -17.967 -39.148 1.00 81.56 135 LYS A CA 1
ATOM 1008 C C . LYS A 1 135 ? 36.287 -17.191 -37.972 1.00 81.56 135 LYS 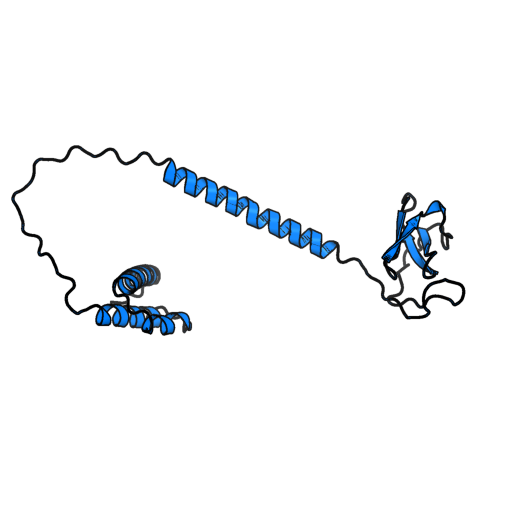A C 1
ATOM 1010 O O . LYS A 1 135 ? 36.823 -17.261 -36.867 1.00 81.56 135 LYS A O 1
ATOM 1015 N N . ALA A 1 136 ? 35.153 -16.520 -38.178 1.00 81.38 136 ALA A N 1
ATOM 1016 C CA . ALA A 1 136 ? 34.435 -15.817 -37.112 1.00 81.38 136 ALA A CA 1
ATOM 1017 C C . ALA A 1 136 ? 34.005 -16.752 -35.975 1.00 81.38 136 ALA A C 1
ATOM 1019 O O . ALA A 1 136 ? 34.179 -16.420 -34.804 1.00 81.38 136 ALA A O 1
ATOM 1020 N N . MET A 1 137 ? 33.529 -17.950 -36.316 1.00 80.81 137 MET A N 1
ATOM 1021 C CA . MET A 1 137 ? 33.161 -18.984 -35.344 1.00 80.81 137 MET A CA 1
ATOM 1022 C C . MET A 1 137 ? 34.337 -19.399 -34.454 1.00 80.81 137 MET A C 1
ATOM 1024 O O . MET A 1 137 ? 34.201 -19.410 -33.232 1.00 80.81 137 MET A O 1
ATOM 1028 N N . LYS A 1 138 ? 35.504 -19.679 -35.051 1.00 83.00 138 LYS A N 1
ATOM 1029 C CA . LYS A 1 138 ? 36.710 -20.050 -34.293 1.00 83.00 138 LYS A CA 1
ATOM 1030 C C . LYS A 1 138 ? 37.163 -18.932 -33.355 1.00 83.00 138 LYS A C 1
ATOM 1032 O O . LYS A 1 138 ? 37.524 -19.205 -32.217 1.00 83.00 138 LYS A O 1
ATOM 1037 N N . CYS A 1 139 ? 37.089 -17.677 -33.799 1.00 83.44 139 CYS A N 1
ATOM 1038 C CA . CYS A 1 139 ? 37.397 -16.538 -32.935 1.00 83.44 139 CYS A CA 1
ATOM 1039 C C . CYS A 1 139 ? 36.415 -16.412 -31.758 1.00 83.44 139 CYS A C 1
ATOM 1041 O O . CYS A 1 139 ? 36.829 -16.183 -30.624 1.00 83.44 139 CYS A O 1
ATOM 1043 N N . CYS A 1 140 ? 35.118 -16.610 -32.013 1.00 83.69 140 CYS A N 1
ATOM 1044 C CA . CYS A 1 140 ? 34.069 -16.574 -30.988 1.00 83.69 140 CYS A CA 1
ATOM 1045 C C . CYS A 1 140 ? 34.286 -17.652 -29.908 1.00 83.69 140 CYS A C 1
ATOM 1047 O O . CYS A 1 140 ? 34.049 -17.402 -28.728 1.00 83.69 140 CYS A O 1
ATOM 1049 N N . GLU A 1 141 ? 34.789 -18.828 -30.298 1.00 81.94 141 GLU A N 1
ATOM 1050 C CA . GLU A 1 141 ? 35.128 -19.924 -29.382 1.00 81.94 141 GLU A CA 1
ATOM 1051 C C . GLU A 1 141 ? 36.346 -19.597 -28.500 1.00 81.94 141 GLU A C 1
ATOM 1053 O O . GLU A 1 141 ? 36.302 -19.808 -27.286 1.00 81.94 141 GLU A O 1
ATOM 1058 N N . VAL A 1 142 ? 37.401 -19.010 -29.080 1.00 80.06 142 VAL A N 1
ATOM 1059 C CA . VAL A 1 142 ? 38.613 -18.587 -28.347 1.00 80.06 142 VAL A CA 1
ATOM 1060 C C . VAL A 1 142 ? 38.309 -17.481 -27.335 1.00 80.06 142 VAL A C 1
ATOM 1062 O O . VAL A 1 142 ? 38.864 -17.483 -26.237 1.00 80.06 142 VAL A O 1
ATOM 1065 N N . LEU A 1 143 ? 37.388 -16.572 -27.666 1.00 78.50 143 LEU A N 1
ATOM 1066 C CA . LEU A 1 143 ? 36.975 -15.475 -26.784 1.00 78.50 143 LEU A CA 1
ATOM 1067 C C . LEU A 1 143 ? 36.135 -15.920 -25.579 1.00 78.50 143 LEU A C 1
ATOM 1069 O O . LEU A 1 143 ? 35.787 -15.096 -24.732 1.00 78.50 143 LEU A O 1
ATOM 1073 N N . GLY A 1 144 ? 35.886 -17.223 -25.432 1.00 63.22 144 GLY A N 1
ATOM 1074 C CA . GLY A 1 144 ? 35.782 -17.795 -24.095 1.00 63.22 144 GLY A CA 1
ATOM 1075 C C . GLY A 1 144 ? 34.512 -17.429 -23.342 1.00 63.22 144 GLY A C 1
ATOM 1076 O O . GLY A 1 144 ? 34.530 -17.274 -22.122 1.00 63.22 144 GLY A O 1
ATOM 1077 N N . GLN A 1 145 ? 33.380 -17.384 -24.033 1.00 52.44 145 GLN A N 1
ATOM 1078 C CA . GLN A 1 145 ? 32.130 -17.719 -23.376 1.00 52.44 145 GLN A CA 1
ATOM 1079 C C . GLN A 1 145 ? 31.425 -18.747 -24.244 1.00 52.44 145 GLN A C 1
ATOM 1081 O O . GLN A 1 145 ? 31.113 -18.467 -25.395 1.00 52.44 145 GLN A O 1
ATOM 1086 N N . ASN A 1 146 ? 31.179 -19.933 -23.683 1.00 52.97 146 ASN A N 1
ATOM 1087 C CA . ASN A 1 146 ? 30.349 -21.025 -24.216 1.00 52.97 146 ASN A CA 1
ATOM 1088 C C . ASN A 1 146 ? 28.875 -20.585 -24.409 1.00 52.97 146 ASN A C 1
ATOM 1090 O O . ASN A 1 146 ? 27.922 -21.275 -24.052 1.00 52.97 146 ASN A O 1
ATOM 1094 N N . ASN A 1 147 ? 28.673 -19.383 -24.930 1.00 58.59 147 ASN A N 1
ATOM 1095 C CA . ASN A 1 147 ? 27.407 -18.747 -25.148 1.00 58.59 147 ASN A CA 1
ATOM 1096 C C . ASN A 1 147 ? 26.808 -19.378 -26.391 1.00 58.59 147 ASN A C 1
ATOM 1098 O O . ASN A 1 147 ? 27.406 -19.382 -27.471 1.00 58.59 147 ASN A O 1
ATOM 1102 N N . ALA A 1 148 ? 25.577 -19.856 -26.245 1.00 62.38 148 ALA A N 1
ATOM 1103 C CA . ALA A 1 148 ? 24.745 -20.322 -27.347 1.00 62.38 148 ALA A CA 1
ATOM 1104 C C . ALA A 1 148 ? 24.688 -19.319 -28.525 1.00 62.38 148 ALA A C 1
ATOM 1106 O O . ALA A 1 148 ? 24.427 -19.720 -29.656 1.00 62.38 148 ALA A O 1
ATOM 1107 N N . SER A 1 149 ? 25.010 -18.045 -28.277 1.00 64.88 149 SER A N 1
ATOM 1108 C CA . SER A 1 149 ? 25.136 -16.968 -29.258 1.00 64.88 149 SER A CA 1
ATOM 1109 C C . SER A 1 149 ? 26.136 -17.245 -30.387 1.00 64.88 149 SER A C 1
ATOM 1111 O O . SER A 1 149 ? 25.859 -16.857 -31.518 1.00 64.88 149 SER A O 1
ATOM 1113 N N . CYS A 1 150 ? 27.259 -17.936 -30.137 1.00 69.81 150 CYS A N 1
ATOM 1114 C CA . CYS A 1 150 ? 28.216 -18.242 -31.212 1.00 69.81 150 CYS A CA 1
ATOM 1115 C C . CYS A 1 150 ? 27.671 -19.325 -32.164 1.00 69.81 150 CYS A C 1
ATOM 1117 O O . CYS A 1 150 ? 27.911 -19.271 -33.366 1.00 69.81 150 CYS A O 1
ATOM 1119 N N . LYS A 1 151 ? 26.879 -20.286 -31.660 1.00 67.94 151 LYS A N 1
ATOM 1120 C CA . LYS A 1 151 ? 26.326 -21.382 -32.482 1.00 67.94 151 LYS A CA 1
ATOM 1121 C C . LYS A 1 151 ? 25.307 -20.897 -33.520 1.00 67.94 151 LYS A C 1
ATOM 1123 O O . LYS A 1 151 ? 25.241 -21.468 -34.607 1.00 67.94 151 LYS A O 1
ATOM 1128 N N . GLY A 1 152 ? 24.571 -19.822 -33.224 1.00 68.19 152 GLY A N 1
ATOM 1129 C CA . GLY A 1 152 ? 23.561 -19.250 -34.125 1.00 68.19 152 GLY A CA 1
ATOM 1130 C C . GLY A 1 152 ? 24.119 -18.574 -35.386 1.00 68.19 152 GLY A C 1
ATOM 1131 O O . GLY A 1 152 ? 23.368 -18.298 -36.314 1.00 68.19 152 GLY A O 1
ATOM 1132 N N . ILE A 1 153 ? 25.433 -18.333 -35.465 1.00 66.94 153 ILE A N 1
ATOM 1133 C CA . ILE A 1 153 ? 26.065 -17.651 -36.611 1.00 66.94 153 ILE A CA 1
ATOM 1134 C C . ILE A 1 153 ? 26.083 -18.552 -37.862 1.00 66.94 153 ILE A C 1
ATOM 1136 O O . ILE A 1 153 ? 26.142 -18.058 -38.985 1.00 66.94 153 ILE A O 1
ATOM 1140 N N . THR A 1 154 ? 25.967 -19.872 -37.686 1.00 63.06 154 THR A N 1
ATOM 1141 C CA . THR A 1 154 ? 25.955 -20.846 -38.792 1.00 63.06 154 THR A CA 1
ATOM 1142 C C . THR A 1 154 ? 24.702 -20.793 -39.670 1.00 63.06 154 THR A C 1
ATOM 1144 O O . THR A 1 154 ? 24.753 -21.243 -40.812 1.00 63.06 154 THR A O 1
ATOM 1147 N N . GLU A 1 155 ? 23.602 -20.210 -39.185 1.00 66.94 155 GLU A N 1
ATOM 1148 C CA . GLU A 1 155 ? 22.338 -20.101 -39.931 1.00 66.94 155 GLU A CA 1
ATOM 1149 C C . GLU A 1 155 ? 22.226 -18.826 -40.778 1.00 66.94 155 GLU A C 1
ATOM 1151 O O . GLU A 1 155 ? 21.245 -18.661 -41.502 1.00 66.94 155 GLU A O 1
ATOM 1156 N N . VAL A 1 156 ? 23.208 -17.918 -40.727 1.00 65.75 156 VAL A N 1
ATOM 1157 C CA . VA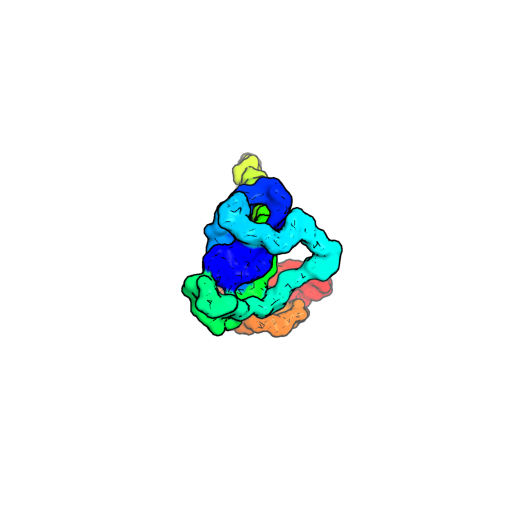L A 1 156 ? 23.142 -16.641 -41.453 1.00 65.75 156 VAL A CA 1
ATOM 1158 C C . VAL A 1 156 ? 23.802 -16.781 -42.836 1.00 65.75 156 VAL A C 1
ATOM 1160 O O . VAL A 1 156 ? 25.025 -16.869 -42.917 1.00 65.75 156 VAL A O 1
ATOM 1163 N N . PRO A 1 157 ? 23.050 -16.738 -43.957 1.00 61.44 157 PRO A N 1
ATOM 1164 C CA . PRO A 1 157 ? 23.606 -16.949 -45.299 1.00 61.44 157 PRO A CA 1
ATOM 1165 C C . PRO A 1 157 ? 24.288 -15.703 -45.894 1.00 61.44 157 PRO A C 1
ATOM 1167 O O . PRO A 1 157 ? 24.643 -15.700 -47.072 1.00 61.44 157 PRO A O 1
ATOM 1170 N N . ASN A 1 158 ? 24.441 -14.618 -45.124 1.00 80.50 158 ASN A N 1
ATOM 1171 C CA . ASN A 1 158 ? 24.925 -13.343 -45.644 1.00 80.50 158 ASN A CA 1
ATOM 1172 C C . ASN A 1 158 ? 26.414 -13.109 -45.304 1.00 80.50 158 ASN A C 1
ATOM 1174 O O . ASN A 1 158 ? 26.736 -12.812 -44.148 1.00 80.50 158 ASN A O 1
ATOM 1178 N N . PRO A 1 159 ? 27.325 -13.159 -46.296 1.00 75.94 159 PRO A N 1
ATOM 1179 C CA . PRO A 1 159 ? 28.764 -13.011 -46.068 1.00 75.94 159 PRO A CA 1
ATOM 1180 C C . PRO A 1 159 ? 29.151 -11.623 -45.539 1.00 75.94 159 PRO A C 1
ATOM 1182 O O . PRO A 1 159 ? 30.139 -11.495 -44.820 1.00 75.94 159 PRO A O 1
ATOM 1185 N N . THR A 1 160 ? 28.366 -10.583 -45.834 1.00 80.69 160 THR A N 1
ATOM 1186 C CA . THR A 1 160 ? 28.620 -9.222 -45.337 1.00 80.69 160 THR A CA 1
ATOM 1187 C C . THR A 1 160 ? 28.402 -9.124 -43.829 1.00 80.69 160 THR A C 1
ATOM 1189 O O . THR A 1 160 ? 29.153 -8.438 -43.139 1.00 80.69 160 THR A O 1
ATOM 1192 N N . VAL A 1 161 ? 27.412 -9.853 -43.306 1.00 81.25 161 VAL A N 1
ATOM 1193 C CA . VAL A 1 161 ? 27.126 -9.899 -41.865 1.00 81.25 161 VAL A CA 1
ATOM 1194 C C . VAL A 1 161 ? 28.240 -10.645 -41.130 1.00 81.25 161 VAL A C 1
ATOM 1196 O O . VAL A 1 161 ? 28.699 -10.184 -40.088 1.00 81.25 161 VAL A O 1
ATOM 1199 N N . CYS A 1 162 ? 28.746 -11.742 -41.705 1.00 79.81 162 CYS A N 1
ATOM 1200 C CA . CYS A 1 162 ? 29.896 -12.455 -41.147 1.00 79.81 162 CYS A CA 1
ATOM 1201 C C . CYS A 1 162 ? 31.165 -11.601 -41.114 1.00 79.81 162 CYS A C 1
ATOM 1203 O O . CYS A 1 162 ? 31.921 -11.688 -40.150 1.00 79.81 162 CYS A O 1
ATOM 1205 N N . GLN A 1 163 ? 31.389 -10.763 -42.131 1.00 83.38 163 GLN A N 1
ATOM 1206 C CA . GLN A 1 163 ? 32.537 -9.859 -42.167 1.00 83.38 163 GLN A CA 1
ATOM 1207 C C . GLN A 1 163 ? 32.480 -8.844 -41.014 1.00 83.38 163 GLN A C 1
ATOM 1209 O O . GLN A 1 163 ? 33.430 -8.733 -40.246 1.00 83.38 163 GLN A O 1
ATOM 1214 N N . GLN A 1 164 ? 31.338 -8.172 -40.837 1.00 84.56 164 GLN A N 1
ATOM 1215 C CA . GLN A 1 164 ? 31.151 -7.197 -39.755 1.00 84.56 164 GLN A CA 1
ATOM 1216 C C . GLN A 1 164 ? 31.287 -7.834 -38.366 1.00 84.56 164 GLN A C 1
ATOM 1218 O O . GLN A 1 164 ? 31.858 -7.237 -37.455 1.00 84.56 164 GLN A O 1
ATOM 1223 N N . LEU A 1 165 ? 30.779 -9.059 -38.206 1.00 83.94 165 LEU A N 1
ATOM 1224 C CA . LEU A 1 165 ? 30.875 -9.795 -36.951 1.00 83.94 165 LEU A CA 1
ATOM 1225 C C . LEU A 1 165 ? 32.315 -10.229 -36.648 1.00 83.94 165 LEU A C 1
ATOM 1227 O O . LEU A 1 165 ? 32.761 -10.127 -35.507 1.00 83.94 165 LEU A O 1
ATOM 1231 N N . TYR A 1 166 ? 33.045 -10.688 -37.666 1.00 84.38 166 TYR A N 1
ATOM 1232 C CA . TYR A 1 166 ? 34.452 -11.055 -37.540 1.00 84.38 166 TYR A CA 1
ATOM 1233 C C . TYR A 1 166 ? 35.314 -9.863 -37.119 1.00 84.38 166 TYR A C 1
ATOM 1235 O O . TYR A 1 166 ? 36.118 -9.998 -36.198 1.00 84.38 166 TYR A O 1
ATOM 1243 N N . ASP A 1 167 ? 35.107 -8.696 -37.733 1.00 86.75 167 ASP A N 1
ATOM 1244 C CA . ASP A 1 167 ? 35.857 -7.482 -37.402 1.00 86.75 167 ASP A CA 1
ATOM 1245 C C . ASP A 1 167 ? 35.607 -7.049 -35.943 1.00 86.75 167 ASP A C 1
ATOM 1247 O O . ASP A 1 167 ? 36.553 -6.774 -35.204 1.00 86.75 167 ASP A O 1
ATOM 1251 N N . GLY A 1 168 ? 34.352 -7.105 -35.476 1.00 85.56 168 GLY A N 1
ATOM 1252 C CA . GLY A 1 168 ? 34.014 -6.803 -34.080 1.00 85.56 168 GLY A CA 1
ATOM 1253 C C . GLY A 1 168 ? 34.617 -7.790 -33.072 1.00 85.56 168 GLY A C 1
ATOM 1254 O O . GLY A 1 168 ? 35.119 -7.382 -3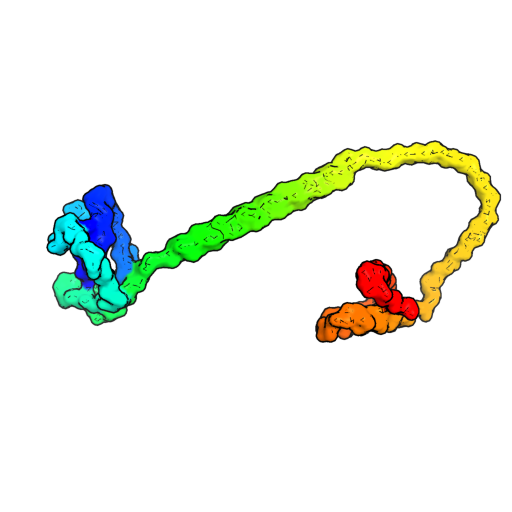2.021 1.00 85.56 168 GLY A O 1
ATOM 1255 N N . LEU A 1 169 ? 34.617 -9.088 -33.396 1.00 85.44 169 LEU A N 1
ATOM 1256 C CA . LEU A 1 169 ? 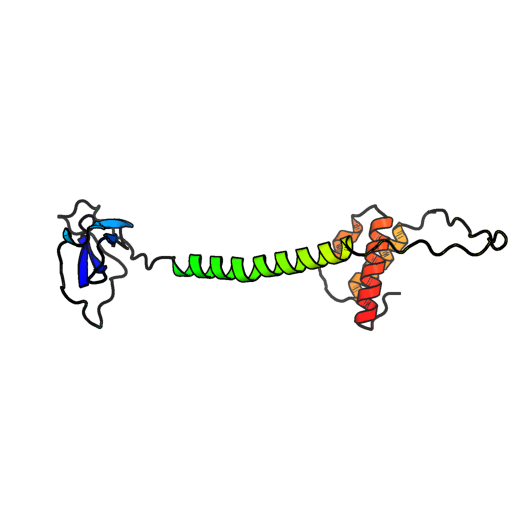35.260 -10.108 -32.562 1.00 85.44 169 LEU A CA 1
ATOM 1257 C C . LEU A 1 169 ? 36.780 -9.914 -32.526 1.00 85.44 169 LEU A C 1
ATOM 1259 O O . LEU A 1 169 ? 37.383 -10.014 -31.461 1.00 85.44 169 LEU A O 1
ATOM 1263 N N . LYS A 1 170 ? 37.399 -9.572 -33.658 1.00 85.38 170 LYS A N 1
ATOM 1264 C CA . LYS A 1 170 ? 38.839 -9.314 -33.753 1.00 85.38 170 LYS A CA 1
ATOM 1265 C C . LYS A 1 170 ? 39.277 -8.143 -32.871 1.00 85.38 170 LYS A C 1
ATOM 1267 O O . LYS A 1 170 ? 40.321 -8.230 -32.218 1.00 85.38 170 LYS A O 1
ATOM 1272 N N . ASP A 1 171 ? 38.482 -7.081 -32.805 1.00 86.62 171 ASP A N 1
ATOM 1273 C CA . ASP A 1 171 ? 38.761 -5.939 -31.931 1.00 86.62 171 ASP A CA 1
ATOM 1274 C C . ASP A 1 171 ? 38.611 -6.292 -30.445 1.00 86.62 171 ASP A C 1
ATOM 1276 O O . ASP A 1 171 ? 39.459 -5.908 -29.635 1.00 86.62 171 ASP A O 1
ATOM 1280 N N . ALA A 1 172 ? 37.602 -7.089 -30.081 1.00 83.44 172 ALA A N 1
ATOM 1281 C CA . ALA A 1 172 ? 37.450 -7.598 -28.716 1.00 83.44 172 ALA A CA 1
ATOM 1282 C C . ALA A 1 172 ? 38.622 -8.511 -28.307 1.00 83.44 172 ALA A C 1
ATOM 1284 O O . ALA A 1 172 ? 39.154 -8.399 -27.201 1.00 83.44 172 ALA A O 1
ATOM 1285 N N . ALA A 1 173 ? 39.084 -9.360 -29.226 1.00 84.25 173 ALA A N 1
ATOM 1286 C CA 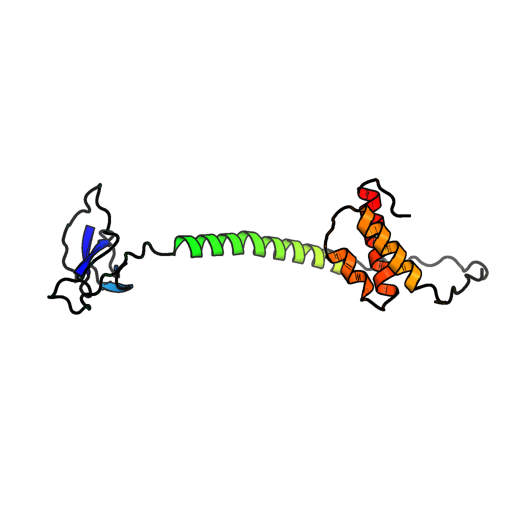. ALA A 1 173 ? 40.216 -10.258 -29.017 1.00 84.25 173 ALA A CA 1
ATOM 1287 C C . ALA A 1 173 ? 41.526 -9.492 -28.766 1.00 84.25 173 ALA A C 1
ATOM 1289 O O . ALA A 1 173 ? 42.297 -9.815 -27.858 1.00 84.25 173 ALA A O 1
ATOM 1290 N N . ARG A 1 174 ? 41.737 -8.388 -29.497 1.00 84.31 174 ARG A N 1
ATOM 1291 C CA . ARG A 1 174 ? 42.870 -7.475 -29.275 1.00 84.31 174 ARG A CA 1
ATOM 1292 C C . ARG A 1 174 ? 42.847 -6.832 -27.892 1.00 84.31 174 ARG A C 1
ATOM 1294 O O . ARG A 1 174 ? 43.903 -6.717 -27.276 1.00 84.31 174 ARG A O 1
ATOM 1301 N N . GLN A 1 175 ? 41.674 -6.447 -27.392 1.00 84.12 175 GLN A N 1
ATOM 1302 C CA . GLN A 1 175 ? 41.546 -5.883 -26.041 1.00 84.12 175 GLN A CA 1
ATOM 1303 C C . GLN A 1 175 ? 41.874 -6.906 -24.948 1.00 84.12 175 GLN A C 1
ATOM 1305 O O . GLN A 1 175 ? 42.388 -6.538 -23.894 1.00 84.12 175 GLN A O 1
ATOM 1310 N N . LEU A 1 176 ? 41.627 -8.189 -25.215 1.00 84.06 176 LEU A N 1
ATOM 1311 C CA . LEU A 1 176 ? 41.921 -9.298 -24.308 1.00 84.06 176 LEU A CA 1
ATOM 1312 C C . LEU A 1 176 ? 43.329 -9.886 -24.502 1.00 84.06 176 LEU A C 1
ATOM 1314 O O . LEU A 1 176 ? 43.673 -10.874 -23.857 1.00 84.06 176 LEU A O 1
ATOM 1318 N N . GLY A 1 177 ? 44.147 -9.306 -25.389 1.00 86.00 177 GLY A N 1
ATOM 1319 C CA . GLY A 1 177 ? 45.506 -9.777 -25.671 1.00 86.00 177 GLY A CA 1
ATOM 1320 C C . GLY A 1 177 ? 45.571 -11.164 -26.320 1.00 86.00 177 GLY A C 1
ATOM 1321 O O . GLY A 1 177 ? 46.634 -11.781 -26.334 1.00 86.00 177 GLY A O 1
ATOM 1322 N N . THR A 1 178 ? 44.456 -11.662 -26.856 1.00 81.56 178 THR A N 1
ATOM 1323 C CA . THR A 1 178 ? 44.339 -12.986 -27.477 1.00 81.56 178 THR A CA 1
ATOM 1324 C C . THR A 1 178 ? 43.960 -12.811 -28.946 1.00 81.56 178 THR A C 1
ATOM 1326 O O . THR A 1 178 ? 42.811 -12.522 -29.248 1.00 81.56 178 THR A O 1
ATOM 1329 N N . PRO A 1 179 ? 44.901 -12.906 -29.901 1.00 78.62 179 PRO A N 1
ATOM 1330 C CA . PRO A 1 179 ? 44.564 -12.758 -31.312 1.00 78.62 179 PRO A CA 1
ATOM 1331 C C . PRO A 1 179 ? 43.774 -13.972 -31.822 1.00 78.62 179 PRO A C 1
ATOM 1333 O O . PRO A 1 179 ? 44.055 -15.112 -31.468 1.00 78.62 179 PRO A O 1
ATOM 1336 N N . CYS A 1 180 ? 42.799 -13.698 -32.684 1.00 71.12 180 CYS A N 1
ATOM 1337 C CA . CYS A 1 180 ? 41.892 -14.673 -33.295 1.00 71.12 180 CYS A CA 1
ATOM 1338 C C . CYS A 1 180 ? 42.268 -15.081 -34.737 1.00 71.12 180 CYS A C 1
ATOM 1340 O O . CYS A 1 180 ? 41.432 -15.638 -35.455 1.00 71.12 180 CYS A O 1
ATOM 1342 N N . ASP A 1 181 ? 43.463 -14.700 -35.194 1.00 69.50 181 ASP A N 1
ATOM 1343 C CA . ASP A 1 181 ? 43.930 -14.911 -36.572 1.00 69.50 181 ASP A CA 1
ATOM 1344 C C . ASP A 1 181 ? 44.425 -16.346 -36.824 1.00 69.50 181 ASP A C 1
ATOM 1346 O O . ASP A 1 181 ? 45.075 -16.923 -35.923 1.00 69.50 181 ASP A O 1
#

Radius of gyration: 35.36 Å; chains: 1; bounding box: 72×42×85 Å

pLDDT: mean 79.78, std 16.49, range [42.31, 97.94]

Secondary structure (DSSP, 8-state):
-EEE-TTT--EEE--TT-SEEE-TTT--EEEGGGSPEEESS--TT----SEEPPPTTSSS-SSPEEP---THHHHHHHHHHHHHHHHHHHHHHHHHHHHHHHS-----PPPPPPPP----------S-HHHHHHHHHHHHHHTT---HHHHGGGG---HHHHHHHHHHHHHHHHHTT----

Sequence (181 aa):
MIIECKHCGAPLDVEVNASLARCKYCGTTQRVRTARTQYPQTPPNWSPPQQWTPPAHVPARSVPLRYDAGKKVVTFVVAMILVTTIVPFLVIGGVVIFIIMAAPSPRATPSPPPPPPRSMPVTSPRAGGADICAKAMKCCEVLGQNNASCKGITEVPNPTVCQQLYDGLKDAARQLGTPCD

Foldseek 3Di:
DWWADLAQRFTDDDDLPDQWDAAQFPRDIDGPVVTHDPDNDDPPPDDGDQWDAGDPPHNDDRDITGGRPDPVVVVVVVVVVCCVPVVVCCVVVVVVVVCVVPPPDPPPDPDDDDDDDDDDDPPDPPDCLVVLLVLLLQLVVVLDDPDCVSVVSVPDPDSVVSNVSSVVSQVVCVVVVHGSD